Protein AF-A0A7G9YL46-F1 (afdb_monomer_lite)

Sequence (57 aa):
MKWIDPIVEDVRTVRENLWEACGYDLDRLCEMLREGQASHSSRVVTKAELSRRHTRR

pLDDT: mean 87.42, std 11.61, range [52.34, 98.06]

Radius of gyration: 16.47 Å; chains: 1; bounding box: 48×22×31 Å

Organism: NCBI:txid2759911

Structure (mmCIF, N/CA/C/O backbone):
data_AF-A0A7G9YL46-F1
#
_entry.id   AF-A0A7G9YL46-F1
#
loop_
_atom_site.group_PDB
_atom_site.id
_atom_site.type_symbol
_atom_site.label_atom_id
_atom_site.label_alt_id
_atom_site.label_comp_id
_atom_site.label_asym_id
_atom_site.label_entity_id
_atom_site.label_seq_id
_atom_site.pdbx_PDB_ins_code
_atom_site.Cartn_x
_atom_site.Cartn_y
_atom_site.Cartn_z
_atom_site.occupancy
_atom_site.B_iso_or_equiv
_atom_site.auth_seq_id
_atom_site.auth_comp_id
_atom_site.auth_asym_id
_atom_site.auth_atom_id
_atom_site.pdbx_PDB_model_num
ATOM 1 N N . MET A 1 1 ? 21.705 -1.482 -23.745 1.00 56.06 1 MET A N 1
ATOM 2 C CA . MET A 1 1 ? 21.267 -0.801 -22.507 1.00 56.06 1 MET A CA 1
ATOM 3 C C . MET A 1 1 ? 19.744 -0.803 -22.508 1.00 56.06 1 MET A C 1
ATOM 5 O O . MET A 1 1 ? 19.174 -0.427 -23.524 1.00 56.06 1 MET A O 1
ATOM 9 N N . LYS A 1 2 ? 19.084 -1.340 -21.474 1.00 81.56 2 LYS A N 1
ATOM 10 C CA . LYS A 1 2 ? 17.613 -1.381 -21.413 1.00 81.56 2 LYS A CA 1
ATOM 11 C C . LYS A 1 2 ? 17.131 -0.016 -20.925 1.00 81.56 2 LYS A C 1
ATOM 13 O O . LYS A 1 2 ? 17.589 0.421 -19.877 1.00 81.56 2 LYS A O 1
ATOM 18 N N . TRP A 1 3 ? 16.273 0.658 -21.688 1.00 81.94 3 TRP A N 1
ATOM 19 C CA . TRP A 1 3 ? 15.629 1.885 -21.217 1.00 81.94 3 TRP A CA 1
ATOM 20 C C . TRP A 1 3 ? 14.766 1.557 -19.993 1.00 81.94 3 TRP A C 1
ATOM 22 O O . TRP A 1 3 ? 14.025 0.568 -20.006 1.00 81.94 3 TRP A O 1
ATOM 32 N N . ILE A 1 4 ? 14.921 2.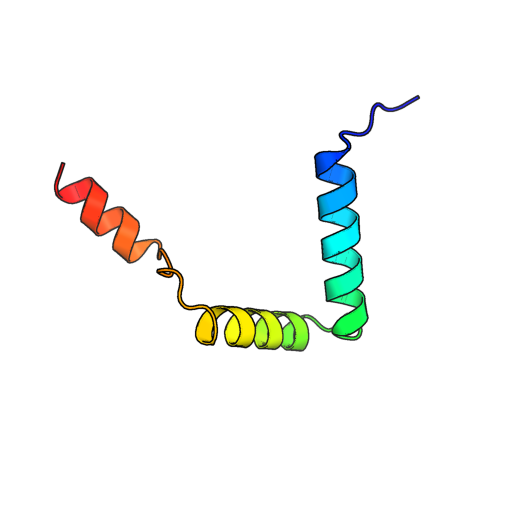345 -18.932 1.00 83.81 4 ILE A N 1
ATOM 33 C CA . ILE A 1 4 ? 14.149 2.233 -17.697 1.00 83.81 4 ILE A CA 1
ATOM 34 C C . ILE A 1 4 ? 13.299 3.492 -17.608 1.00 83.81 4 ILE A C 1
ATOM 36 O O . ILE A 1 4 ? 13.821 4.602 -17.677 1.00 83.81 4 ILE A O 1
ATOM 40 N N . ASP A 1 5 ? 11.990 3.296 -17.507 1.00 93.69 5 ASP A N 1
ATOM 41 C CA . ASP A 1 5 ? 11.051 4.381 -17.274 1.00 93.69 5 ASP A CA 1
ATOM 42 C C . ASP A 1 5 ? 11.243 4.894 -15.832 1.00 93.69 5 ASP A C 1
ATOM 44 O O . ASP A 1 5 ? 11.119 4.090 -14.898 1.00 93.69 5 ASP A O 1
ATOM 48 N N . PRO A 1 6 ? 11.546 6.189 -15.628 1.00 92.56 6 PRO A N 1
ATOM 49 C CA . PRO A 1 6 ? 11.798 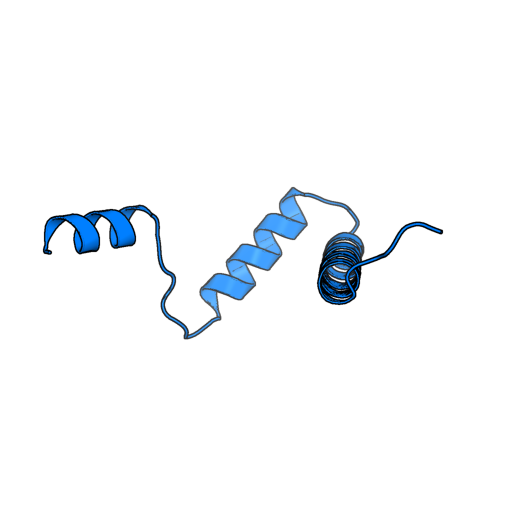6.742 -14.298 1.00 92.56 6 PRO A CA 1
ATOM 50 C C . PRO A 1 6 ? 10.586 6.614 -13.364 1.00 92.56 6 PRO A C 1
ATOM 52 O O . PRO A 1 6 ? 10.750 6.376 -12.174 1.00 92.56 6 PRO A O 1
ATOM 55 N N . ILE A 1 7 ? 9.358 6.659 -13.891 1.00 94.25 7 ILE A N 1
ATOM 56 C CA . ILE A 1 7 ? 8.144 6.469 -13.084 1.00 94.25 7 ILE A CA 1
ATOM 57 C C . ILE A 1 7 ? 8.073 5.026 -12.581 1.00 94.25 7 ILE A C 1
ATOM 59 O O . ILE A 1 7 ? 7.681 4.762 -11.445 1.00 94.25 7 ILE A O 1
ATOM 63 N N . VAL A 1 8 ? 8.455 4.063 -13.422 1.00 93.44 8 VAL A N 1
ATOM 64 C CA . VAL A 1 8 ? 8.476 2.648 -13.032 1.00 93.44 8 VAL A CA 1
ATOM 65 C C . VAL A 1 8 ? 9.558 2.385 -11.986 1.00 93.44 8 VAL A C 1
ATOM 67 O O . VAL A 1 8 ? 9.352 1.546 -11.106 1.00 93.44 8 VAL A O 1
ATOM 70 N N . GLU A 1 9 ? 10.694 3.073 -12.070 1.00 95.56 9 GLU A N 1
ATOM 71 C CA . GLU A 1 9 ? 11.748 3.009 -11.057 1.00 95.56 9 GLU A CA 1
ATOM 72 C C . GLU A 1 9 ? 11.261 3.549 -9.709 1.00 95.56 9 GLU A C 1
ATOM 74 O O . GLU A 1 9 ? 11.343 2.832 -8.711 1.00 95.56 9 GLU A O 1
ATOM 79 N N . ASP A 1 10 ? 10.638 4.726 -9.691 1.00 96.56 10 ASP A N 1
ATOM 80 C CA . ASP A 1 10 ? 10.070 5.315 -8.474 1.00 96.56 10 ASP A CA 1
ATOM 81 C C . ASP A 1 10 ? 9.025 4.398 -7.829 1.00 96.56 10 ASP A C 1
ATOM 83 O O . ASP A 1 10 ? 9.070 4.129 -6.626 1.00 96.56 10 ASP A O 1
ATOM 87 N N . VAL A 1 11 ? 8.113 3.837 -8.631 1.00 95.94 11 VAL A N 1
ATOM 88 C CA . VAL A 1 11 ? 7.097 2.891 -8.142 1.00 95.94 11 VAL A CA 1
ATOM 89 C C . VAL A 1 11 ? 7.743 1.654 -7.518 1.00 95.94 11 VAL A C 1
ATOM 91 O O . VAL A 1 11 ? 7.266 1.158 -6.495 1.00 95.94 11 VAL A O 1
ATOM 94 N N . ARG A 1 12 ? 8.824 1.135 -8.111 1.00 95.31 12 ARG A N 1
ATOM 95 C CA . ARG A 1 12 ? 9.544 -0.023 -7.563 1.00 95.31 12 ARG A CA 1
ATOM 96 C C . ARG A 1 12 ? 10.231 0.314 -6.253 1.00 95.31 12 ARG A C 1
ATOM 98 O O . ARG A 1 12 ? 10.120 -0.480 -5.327 1.00 95.31 12 ARG A O 1
ATOM 105 N N . THR A 1 13 ? 10.873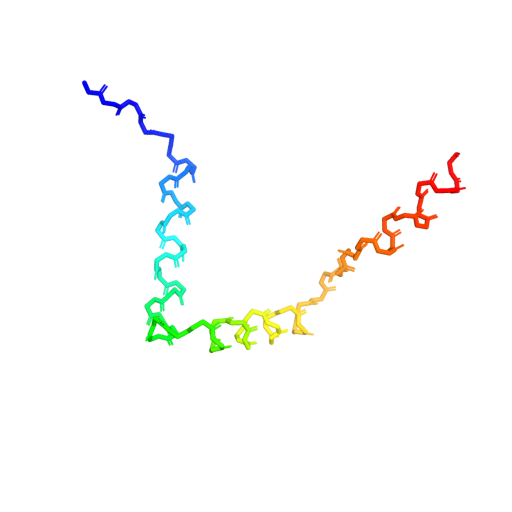 1.474 -6.176 1.00 97.00 13 THR A N 1
ATOM 106 C CA . THR A 1 13 ? 11.528 1.963 -4.960 1.00 97.00 13 THR A CA 1
ATOM 107 C C . THR A 1 13 ? 10.521 2.111 -3.825 1.00 97.00 13 THR A C 1
ATOM 109 O O . THR A 1 13 ? 10.725 1.573 -2.742 1.00 97.00 13 THR A O 1
ATOM 112 N N . VAL A 1 14 ? 9.379 2.758 -4.079 1.00 96.50 14 VAL A N 1
ATOM 113 C CA . VAL A 1 14 ? 8.313 2.894 -3.076 1.00 96.50 14 VAL A CA 1
ATOM 114 C C . VAL A 1 14 ? 7.789 1.526 -2.642 1.00 96.50 14 VAL A C 1
ATOM 116 O O . VAL A 1 14 ? 7.614 1.292 -1.449 1.00 96.50 14 VAL A O 1
ATOM 119 N N . ARG A 1 15 ? 7.565 0.602 -3.586 1.00 95.81 15 ARG A N 1
ATOM 120 C CA . ARG A 1 15 ? 7.101 -0.752 -3.262 1.00 95.81 15 ARG A CA 1
ATOM 121 C C . ARG A 1 15 ? 8.095 -1.499 -2.374 1.00 95.81 15 ARG A C 1
ATOM 123 O O . ARG A 1 15 ? 7.655 -2.148 -1.433 1.00 95.81 15 ARG A O 1
ATOM 130 N N . GLU A 1 16 ? 9.387 -1.414 -2.671 1.00 97.75 16 GLU A N 1
ATOM 131 C CA . GLU A 1 16 ? 10.431 -2.070 -1.879 1.00 97.75 16 GLU A CA 1
ATOM 132 C C . GLU A 1 16 ? 10.480 -1.509 -0.458 1.00 97.75 16 GLU A C 1
ATOM 134 O O . GLU A 1 16 ? 10.423 -2.271 0.500 1.00 97.75 16 GLU A O 1
ATOM 139 N N . ASN A 1 17 ? 10.450 -0.183 -0.317 1.00 97.81 17 ASN A N 1
ATOM 140 C CA . ASN A 1 17 ? 10.453 0.473 0.990 1.00 97.81 17 ASN A CA 1
ATOM 141 C C . ASN A 1 17 ? 9.246 0.057 1.848 1.00 97.81 17 ASN A C 1
ATOM 143 O O . ASN A 1 17 ? 9.382 -0.173 3.047 1.00 97.81 17 ASN A O 1
ATOM 147 N N . LEU A 1 18 ? 8.055 -0.056 1.245 1.00 96.44 18 LEU A N 1
ATOM 148 C CA . LEU A 1 18 ? 6.857 -0.537 1.945 1.00 96.44 18 LEU A CA 1
ATOM 149 C C . LEU A 1 18 ? 6.991 -2.009 2.349 1.00 96.44 18 LEU A C 1
ATOM 151 O O . LEU A 1 18 ? 6.540 -2.400 3.421 1.00 96.44 18 LEU A O 1
ATOM 155 N N . TRP A 1 19 ? 7.606 -2.823 1.494 1.00 97.00 19 TRP A N 1
ATOM 156 C CA . TRP A 1 19 ? 7.806 -4.243 1.747 1.00 97.00 19 TRP A CA 1
ATOM 157 C C . TRP A 1 19 ? 8.803 -4.491 2.880 1.00 97.00 19 TRP A C 1
ATOM 159 O O . TRP A 1 19 ? 8.517 -5.257 3.801 1.00 97.00 19 TRP A O 1
ATOM 169 N N . GLU A 1 20 ? 9.919 -3.765 2.865 1.00 98.06 20 GLU A N 1
ATOM 170 C CA . GLU A 1 20 ? 10.923 -3.771 3.924 1.00 98.06 20 GLU A CA 1
ATOM 171 C C . GLU A 1 20 ? 10.348 -3.276 5.256 1.00 98.06 20 GLU A C 1
ATOM 173 O O . GLU A 1 20 ? 10.539 -3.929 6.282 1.00 98.06 20 GLU A O 1
ATOM 178 N N . ALA A 1 21 ? 9.577 -2.182 5.251 1.00 96.75 21 ALA A N 1
ATOM 179 C CA . ALA A 1 21 ? 8.940 -1.645 6.456 1.00 96.75 21 ALA A CA 1
ATOM 180 C C . ALA A 1 21 ? 7.988 -2.649 7.130 1.00 96.75 21 ALA A C 1
ATOM 182 O O . ALA A 1 21 ? 7.830 -2.638 8.352 1.00 96.75 21 ALA A O 1
ATOM 183 N N . CYS A 1 22 ? 7.383 -3.546 6.350 1.00 97.62 22 CYS A N 1
ATOM 184 C CA . CYS A 1 22 ? 6.532 -4.618 6.861 1.00 97.62 22 CYS A CA 1
ATOM 185 C C . CYS A 1 22 ? 7.305 -5.897 7.218 1.00 97.62 22 CYS A C 1
ATOM 187 O O . CYS A 1 22 ? 6.695 -6.871 7.654 1.00 97.62 22 CYS A O 1
ATOM 189 N N . GLY A 1 23 ? 8.632 -5.916 7.069 1.00 97.81 23 GLY A N 1
ATOM 190 C CA . GLY A 1 23 ? 9.457 -7.096 7.320 1.00 97.81 23 GLY A CA 1
ATOM 191 C C . GLY A 1 23 ? 9.251 -8.201 6.286 1.00 97.81 23 GLY A C 1
ATOM 192 O O . GLY A 1 23 ? 9.390 -9.372 6.625 1.00 97.81 23 GLY A O 1
ATOM 193 N N . TYR A 1 24 ? 8.913 -7.835 5.044 1.00 97.06 24 TYR A N 1
ATOM 194 C CA . TYR A 1 24 ? 8.621 -8.768 3.950 1.00 97.06 24 TYR A CA 1
ATOM 195 C C . TYR A 1 24 ? 7.435 -9.709 4.252 1.00 97.06 24 TYR A C 1
ATOM 197 O O . TYR A 1 24 ? 7.335 -10.803 3.693 1.00 97.06 24 TYR A O 1
ATOM 205 N N . ASP A 1 25 ? 6.530 -9.280 5.134 1.00 97.94 25 ASP A N 1
ATOM 206 C CA . ASP A 1 25 ? 5.320 -10.001 5.520 1.00 97.94 25 ASP A CA 1
ATOM 207 C C . ASP A 1 25 ? 4.101 -9.432 4.772 1.00 97.94 25 ASP A C 1
ATOM 209 O O . ASP A 1 25 ? 3.789 -8.238 4.849 1.00 97.94 25 ASP A O 1
ATOM 213 N N . LEU A 1 26 ? 3.409 -10.304 4.029 1.00 95.69 26 LEU A N 1
ATOM 214 C CA . LEU A 1 26 ? 2.263 -9.922 3.205 1.00 95.69 26 LEU A CA 1
ATOM 215 C C . LEU A 1 26 ? 1.059 -9.489 4.031 1.00 95.69 26 LEU A C 1
ATOM 217 O O . LEU A 1 26 ? 0.380 -8.530 3.660 1.00 95.69 26 LEU A O 1
ATOM 221 N N . ASP A 1 27 ? 0.803 -10.181 5.134 1.00 97.62 27 ASP A N 1
ATOM 222 C CA . ASP A 1 27 ? -0.351 -9.904 5.975 1.00 97.62 27 ASP A CA 1
ATOM 223 C C . ASP A 1 27 ? -0.168 -8.549 6.660 1.00 97.62 27 ASP A C 1
ATOM 225 O O . ASP A 1 27 ? -1.068 -7.706 6.601 1.00 97.62 27 ASP A O 1
ATOM 229 N N . ARG A 1 28 ? 1.043 -8.269 7.160 1.00 97.44 28 ARG A N 1
ATOM 230 C CA . ARG A 1 28 ? 1.396 -6.948 7.710 1.00 97.44 28 ARG A CA 1
ATOM 231 C C . ARG A 1 28 ? 1.311 -5.828 6.682 1.00 97.44 28 ARG A C 1
ATOM 233 O O . ARG A 1 28 ? 0.792 -4.756 6.995 1.00 97.44 28 ARG A O 1
ATOM 240 N N . LEU A 1 29 ? 1.776 -6.059 5.451 1.00 97.00 29 LEU A N 1
ATOM 241 C CA . LEU A 1 29 ? 1.618 -5.081 4.372 1.00 97.00 29 LEU A CA 1
ATOM 242 C C . LEU A 1 29 ? 0.135 -4.779 4.126 1.00 97.00 29 LEU A C 1
ATOM 244 O O . LEU A 1 29 ? -0.259 -3.617 4.012 1.00 97.00 29 LEU A O 1
ATOM 248 N N . CYS A 1 30 ? -0.705 -5.812 4.052 1.00 95.88 30 CYS A N 1
ATOM 249 C CA . CYS A 1 30 ? -2.139 -5.639 3.863 1.00 95.88 30 CYS A CA 1
ATOM 250 C C . CYS A 1 30 ? -2.807 -4.886 5.022 1.00 95.88 30 CYS A C 1
ATOM 252 O O . CYS A 1 30 ? -3.693 -4.068 4.769 1.00 95.88 30 CYS A O 1
ATOM 254 N N . GLU A 1 31 ? -2.414 -5.143 6.269 1.00 96.38 31 GLU A N 1
ATOM 255 C CA . GLU A 1 31 ? -2.897 -4.411 7.446 1.00 96.38 31 GLU A CA 1
ATOM 256 C C . GLU A 1 31 ? -2.532 -2.925 7.371 1.00 96.38 31 GLU A C 1
ATOM 258 O O . GLU A 1 31 ? -3.431 -2.080 7.374 1.00 96.38 31 GLU A O 1
ATOM 263 N N . MET A 1 32 ? -1.252 -2.610 7.160 1.00 95.31 32 MET A N 1
ATOM 264 C CA . MET A 1 32 ? -0.766 -1.232 7.030 1.00 95.31 32 MET A CA 1
ATOM 265 C C . MET A 1 32 ? -1.503 -0.463 5.919 1.00 95.31 32 MET A C 1
ATOM 267 O O . MET A 1 32 ? -1.909 0.686 6.106 1.00 95.31 32 MET A O 1
ATOM 271 N N . LEU A 1 33 ? -1.729 -1.090 4.758 1.00 92.56 33 LEU A N 1
ATOM 272 C CA . LEU A 1 33 ? -2.462 -0.461 3.653 1.00 92.56 33 LEU A CA 1
ATOM 273 C C . LEU A 1 33 ? -3.931 -0.179 4.007 1.00 92.56 33 LEU A C 1
ATOM 275 O O . LEU A 1 33 ? -4.468 0.859 3.611 1.00 92.56 33 LEU A O 1
ATOM 279 N N . ARG A 1 34 ? -4.592 -1.069 4.759 1.00 91.12 34 ARG A N 1
ATOM 280 C CA . ARG A 1 34 ? -5.980 -0.863 5.212 1.00 91.12 34 ARG A CA 1
ATOM 281 C C . ARG A 1 34 ? -6.080 0.270 6.229 1.00 91.12 34 ARG A C 1
ATOM 283 O O . ARG A 1 34 ? -7.010 1.068 6.136 1.00 91.12 34 ARG A O 1
ATOM 290 N N . GLU A 1 35 ? -5.134 0.369 7.157 1.00 92.38 35 GLU A N 1
ATOM 291 C CA . GLU A 1 35 ? -5.062 1.465 8.132 1.00 92.38 35 GLU A CA 1
ATOM 292 C C . GLU A 1 35 ? -4.822 2.816 7.448 1.00 92.38 35 GLU A C 1
ATOM 294 O O . GLU A 1 35 ? -5.522 3.800 7.715 1.00 92.38 35 GLU A O 1
ATOM 299 N N . GLY A 1 36 ? -3.889 2.848 6.491 1.00 90.19 36 GLY A N 1
ATOM 3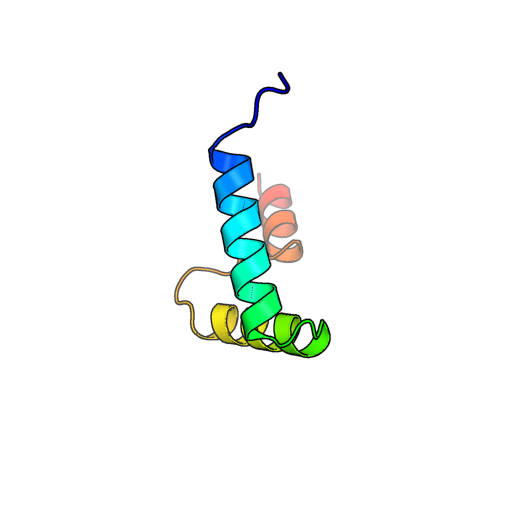00 C CA . GLY A 1 36 ? -3.651 4.010 5.639 1.00 90.19 36 GLY A CA 1
ATOM 301 C C . GLY A 1 36 ? -4.912 4.429 4.884 1.00 90.19 36 GLY A C 1
ATOM 302 O O . GLY A 1 36 ? -5.272 5.601 4.877 1.00 90.19 36 GLY A O 1
ATOM 303 N N . GLN A 1 37 ? -5.647 3.473 4.313 1.00 89.44 37 GLN A N 1
ATOM 304 C CA . GLN A 1 37 ? -6.919 3.755 3.647 1.00 89.44 37 GLN A CA 1
ATOM 305 C C . GLN A 1 37 ? -7.989 4.287 4.615 1.00 89.44 37 GLN A C 1
ATOM 307 O O . GLN A 1 37 ? -8.714 5.213 4.259 1.00 89.44 37 GLN A O 1
ATOM 312 N N . ALA A 1 38 ? -8.112 3.715 5.816 1.00 87.75 38 ALA A N 1
ATOM 313 C CA . ALA A 1 38 ? -9.128 4.101 6.798 1.00 87.75 38 ALA A CA 1
ATOM 314 C C . ALA A 1 38 ? -8.905 5.513 7.366 1.00 87.75 38 ALA A C 1
ATOM 316 O O . ALA A 1 38 ? -9.867 6.219 7.664 1.00 87.75 38 ALA A O 1
ATOM 317 N N . SER A 1 39 ? -7.644 5.923 7.501 1.00 88.94 39 SER A N 1
ATOM 318 C CA . SER A 1 39 ? -7.255 7.256 7.979 1.00 88.94 39 SER A CA 1
ATOM 319 C C . SER A 1 39 ? -7.295 8.335 6.892 1.00 88.94 39 SER A C 1
ATOM 321 O O . SER A 1 39 ? -7.239 9.529 7.198 1.00 88.94 39 SER A O 1
ATOM 323 N N . HIS A 1 40 ? -7.409 7.948 5.620 1.00 85.94 40 HIS A N 1
ATOM 324 C CA . HIS A 1 40 ? -7.375 8.884 4.508 1.00 85.94 40 HIS A CA 1
ATOM 325 C C . HIS A 1 40 ? -8.757 9.503 4.249 1.00 85.94 40 HIS A C 1
ATOM 327 O O . HIS A 1 40 ? -9.751 8.809 4.055 1.00 85.94 40 HIS A O 1
ATOM 333 N N . SER A 1 41 ? -8.824 10.835 4.202 1.00 84.25 41 SER A N 1
ATOM 334 C CA . SER A 1 41 ? -10.077 11.590 4.035 1.00 84.25 41 SER A CA 1
ATOM 335 C C . SER A 1 41 ? -10.630 11.584 2.605 1.00 84.25 41 SER A C 1
ATOM 337 O O . SER A 1 41 ? -11.768 12.000 2.370 1.00 84.25 41 SER A O 1
ATOM 339 N N . SER A 1 42 ? -9.840 11.122 1.634 1.00 84.56 42 SER A N 1
ATOM 340 C CA . SER A 1 42 ? -10.276 11.009 0.243 1.00 84.56 42 SER A CA 1
ATOM 341 C C . SER A 1 42 ? -11.323 9.908 0.082 1.00 84.56 42 SER A C 1
ATOM 343 O O . SER A 1 42 ? -11.270 8.861 0.725 1.00 84.56 42 SER A O 1
ATOM 345 N N . ARG A 1 43 ? -12.271 10.104 -0.842 1.00 76.31 43 ARG A N 1
ATOM 346 C CA . ARG A 1 43 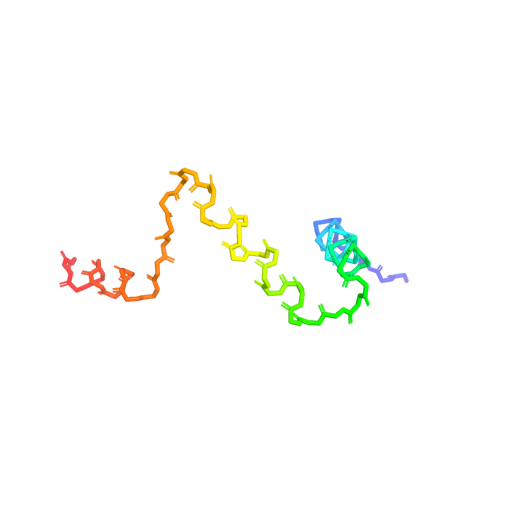? -13.295 9.091 -1.121 1.00 76.31 43 ARG A CA 1
ATOM 347 C C . ARG A 1 43 ? -12.656 7.813 -1.666 1.00 76.31 43 ARG A C 1
ATOM 349 O O . ARG A 1 43 ? -12.159 7.800 -2.791 1.00 76.31 43 ARG A O 1
ATOM 356 N N . VAL A 1 44 ? -12.788 6.724 -0.915 1.00 76.44 44 VAL A N 1
ATOM 357 C CA . VAL A 1 44 ? -12.468 5.372 -1.379 1.00 76.44 44 VAL A CA 1
ATOM 358 C C . VAL A 1 44 ? -13.430 4.992 -2.500 1.00 76.44 44 VAL A C 1
ATOM 360 O O . VAL A 1 44 ? -14.627 4.847 -2.275 1.00 76.44 44 VAL A O 1
ATOM 363 N N . VAL A 1 45 ? -12.911 4.824 -3.714 1.00 79.69 45 VAL A N 1
ATOM 364 C CA . VAL A 1 45 ? -13.704 4.370 -4.858 1.00 79.69 45 VAL A CA 1
ATOM 365 C C . VAL A 1 45 ? -13.668 2.849 -4.909 1.00 79.69 45 VAL A C 1
ATOM 367 O O . VAL A 1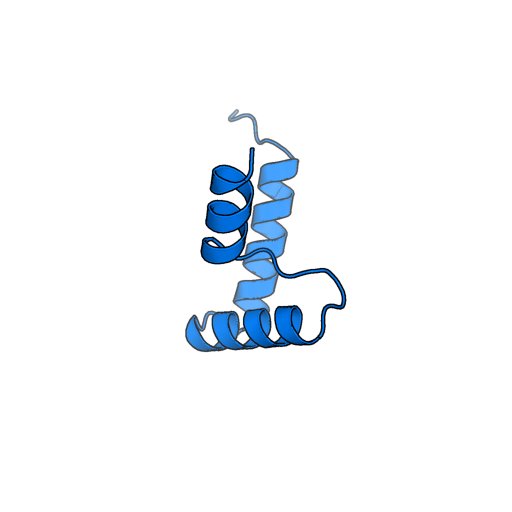 45 ? -12.627 2.248 -5.158 1.00 79.69 45 VAL A O 1
ATOM 370 N N . THR A 1 46 ? -14.819 2.216 -4.699 1.00 81.56 46 THR A N 1
ATOM 371 C CA . THR A 1 46 ? -14.943 0.753 -4.792 1.00 81.56 46 THR A CA 1
ATOM 372 C C . THR A 1 46 ? -15.469 0.321 -6.160 1.00 81.56 46 THR A C 1
ATOM 374 O O . THR A 1 46 ? -16.189 1.064 -6.830 1.00 81.56 46 THR A O 1
ATOM 377 N N . LYS A 1 47 ? -15.181 -0.921 -6.576 1.00 80.44 47 LYS A N 1
ATOM 378 C CA . LYS A 1 47 ? -15.740 -1.500 -7.813 1.00 80.44 47 LYS A CA 1
ATOM 379 C C . LYS A 1 47 ? -17.272 -1.456 -7.826 1.00 80.44 47 LYS A C 1
ATOM 381 O O . LYS A 1 47 ? -17.865 -1.106 -8.838 1.00 80.44 47 LYS A O 1
ATOM 386 N N . ALA A 1 48 ? -17.910 -1.756 -6.693 1.00 80.19 48 ALA A N 1
ATOM 387 C CA . ALA A 1 48 ? -19.361 -1.663 -6.554 1.00 80.19 48 ALA A CA 1
ATOM 388 C C . ALA A 1 48 ? -19.869 -0.227 -6.776 1.00 80.19 48 ALA A C 1
ATOM 390 O O . ALA A 1 48 ? -20.881 -0.023 -7.446 1.00 80.19 48 ALA A O 1
ATOM 391 N N . GLU A 1 49 ? -19.157 0.774 -6.257 1.00 79.56 49 GLU A N 1
ATOM 392 C CA . GLU A 1 49 ? -19.488 2.183 -6.472 1.00 79.56 49 GLU A CA 1
ATOM 393 C C . GLU A 1 49 ? -19.283 2.617 -7.931 1.00 79.56 49 GLU A C 1
ATOM 395 O O . GLU A 1 49 ? -20.116 3.342 -8.478 1.00 79.56 49 GLU A O 1
ATOM 400 N N . LEU A 1 50 ? -18.228 2.129 -8.590 1.00 79.00 50 LEU A N 1
ATOM 401 C CA . LEU A 1 50 ? -17.997 2.354 -10.020 1.00 79.00 50 LEU A CA 1
ATOM 402 C C . LEU A 1 50 ? -19.126 1.764 -10.874 1.00 79.00 50 LEU A C 1
ATOM 404 O O . LEU A 1 50 ? -19.669 2.467 -11.727 1.00 79.00 50 LEU A O 1
ATOM 408 N N . SER A 1 51 ? -19.548 0.524 -10.604 1.00 79.56 51 SER A N 1
ATOM 409 C CA . SER A 1 51 ? -20.661 -0.116 -11.322 1.00 79.56 51 SER A CA 1
ATOM 410 C C . SER A 1 51 ? -21.974 0.664 -11.175 1.00 79.56 51 SER A C 1
ATOM 412 O O . SER A 1 51 ? -22.688 0.876 -12.157 1.00 79.56 51 SER A O 1
ATOM 414 N N . ARG A 1 52 ? -22.277 1.177 -9.971 1.00 72.81 52 ARG A N 1
ATOM 415 C CA . ARG A 1 52 ? -23.472 2.014 -9.730 1.00 72.81 52 ARG A CA 1
ATOM 416 C C . ARG A 1 52 ? -23.462 3.315 -10.537 1.00 72.81 52 ARG A C 1
ATOM 418 O O . ARG A 1 52 ? -24.523 3.775 -10.949 1.00 72.81 52 ARG A O 1
ATOM 425 N N . ARG A 1 53 ? -22.290 3.915 -10.770 1.00 71.44 53 ARG A N 1
ATOM 426 C CA . ARG A 1 53 ? -22.155 5.134 -11.591 1.00 71.44 53 ARG A CA 1
ATOM 427 C C . ARG A 1 53 ? -22.330 4.857 -13.073 1.00 71.44 53 ARG A C 1
ATOM 429 O O . ARG A 1 53 ? -22.940 5.666 -13.758 1.00 71.44 53 ARG A O 1
ATOM 436 N N . HIS A 1 54 ? -21.816 3.726 -13.549 1.00 66.44 54 HIS A N 1
ATOM 437 C CA . HIS A 1 54 ? -21.922 3.345 -14.955 1.00 66.44 54 HIS A CA 1
ATOM 438 C C . HIS A 1 54 ? -23.371 3.047 -15.367 1.00 66.44 54 HIS A C 1
ATOM 440 O O . HIS A 1 54 ? -23.760 3.344 -16.484 1.00 66.44 54 HIS A O 1
ATOM 446 N N . THR A 1 55 ? -24.191 2.548 -14.437 1.00 61.16 55 THR A N 1
ATOM 447 C CA . THR A 1 55 ? -25.611 2.230 -14.688 1.00 61.16 55 THR A CA 1
ATOM 448 C C . THR A 1 55 ? -26.522 3.473 -14.698 1.00 61.16 55 THR A C 1
ATOM 450 O O . THR A 1 55 ? -27.682 3.385 -15.076 1.00 61.16 55 THR A O 1
ATOM 453 N N . ARG A 1 56 ? -26.029 4.637 -14.246 1.00 59.09 56 ARG A N 1
ATOM 454 C CA . ARG A 1 56 ? -26.787 5.904 -14.180 1.00 59.09 56 ARG A CA 1
ATOM 455 C C . ARG A 1 56 ? -26.467 6.876 -15.327 1.00 59.09 56 ARG A C 1
ATOM 457 O O . ARG A 1 56 ? -26.892 8.027 -15.253 1.00 59.09 56 ARG A O 1
ATOM 464 N N . ARG A 1 57 ? -25.681 6.452 -16.318 1.00 52.34 57 ARG A N 1
ATOM 465 C CA . ARG A 1 57 ? -25.294 7.267 -17.474 1.00 52.34 57 ARG A CA 1
ATOM 466 C C . ARG A 1 57 ? -26.076 6.880 -18.715 1.00 52.34 57 ARG A C 1
ATOM 468 O O . ARG A 1 57 ? -26.347 5.672 -18.862 1.00 52.34 57 ARG A O 1
#

Foldseek 3Di:
DDDDDVVVVVVVVVVVVLCVVQVVDPVSSVVVVVVVVVPDPDDDDDPVNVVVVVVVD

Secondary structure (DSSP, 8-state):
-----HHHHHHHHHHHHHHHHTTT-HHHHHHHHHHHHHH--S----HHHHHHHHTT-